Protein AF-A0A453G6D9-F1 (afdb_monomer)

pLDDT: mean 76.47, std 25.05, range [27.31, 98.5]

Foldseek 3Di:
DDDDDDDDDDDDDDDDDDDDDDDDDDDDDDDDDDPPPPPAFDAQDFLQEEEEEEAADQCVVVPDPGRQQQDDDVHARLLVLVVVQLLPDRNHQEYEYAYDPVCVVSVVVVCVPGPHYYHYDYADPDPVSSVVRSVVPDDPSHPYYHYDYSNCSPDHNVNVSCVVRPDGD

InterPro domains:
  IPR018294 4-diphosphocytidyl-2C-methyl-D-erythritol synthase, conserved site [PS01295] (145-152)
  IPR029044 Nucleotide-diphospho-sugar transferases [G3DSA:3.90.550.10] (41-165)
  IPR029044 Nucleotide-diphospho-sugar transferases [SSF53448] (49-163)
  IPR034683 Cytidylyltransferase IspD/TarI [PF01128] (49-163)
  IPR050088 IspD/TarI cytidylyltransferase, baterial-type [PTHR32125] (43-164)

Radius of gyration: 24.37 Å; Cα contacts (8 Å, |Δi|>4): 227; chains: 1; bounding box: 41×46×74 Å

Mean predicted aligned error: 13.53 Å

Structure (mmCIF, N/CA/C/O backbone):
data_AF-A0A453G6D9-F1
#
_entry.id   AF-A0A453G6D9-F1
#
loop_
_atom_site.group_PDB
_atom_site.id
_atom_site.type_symbol
_atom_site.label_atom_id
_atom_site.label_alt_id
_atom_site.label_comp_id
_atom_site.label_asym_id
_atom_site.label_entity_id
_atom_site.label_seq_id
_atom_site.pdbx_PDB_ins_code
_atom_site.Cartn_x
_atom_site.Cartn_y
_atom_site.Cartn_z
_atom_site.occupancy
_atom_site.B_iso_or_equiv
_atom_site.auth_seq_id
_atom_site.auth_comp_id
_atom_site.auth_asym_id
_atom_site.auth_atom_id
_atom_site.pdbx_PDB_model_num
ATOM 1 N N . SER A 1 1 ? 18.302 -33.279 -10.587 1.00 42.56 1 SER A N 1
ATOM 2 C CA . SER A 1 1 ? 17.436 -33.712 -9.475 1.00 42.56 1 SER A CA 1
ATOM 3 C C . SER A 1 1 ? 18.009 -33.197 -8.169 1.00 42.56 1 SER A C 1
ATOM 5 O O . SER A 1 1 ? 19.068 -33.675 -7.780 1.00 42.56 1 SER A O 1
ATOM 7 N N . PRO A 1 2 ? 17.420 -32.153 -7.566 1.00 40.78 2 PRO A N 1
ATOM 8 C CA . PRO A 1 2 ? 17.978 -31.524 -6.379 1.00 40.78 2 PRO A CA 1
ATOM 9 C C . PRO A 1 2 ? 17.587 -32.288 -5.107 1.00 40.78 2 PRO A C 1
ATOM 11 O O . PRO A 1 2 ? 16.481 -32.808 -4.979 1.00 40.78 2 PRO A O 1
ATOM 14 N N . LEU A 1 3 ? 18.555 -32.353 -4.199 1.00 38.41 3 LEU A N 1
ATOM 15 C CA . LEU A 1 3 ? 18.531 -33.011 -2.900 1.00 38.41 3 LEU A CA 1
ATOM 16 C C . LEU A 1 3 ? 17.696 -32.190 -1.904 1.00 38.41 3 LEU A C 1
ATOM 18 O O . LEU A 1 3 ? 17.898 -30.984 -1.774 1.00 38.41 3 LEU A O 1
ATOM 22 N N . ILE A 1 4 ? 16.777 -32.849 -1.198 1.00 44.66 4 ILE A N 1
ATOM 23 C CA . ILE A 1 4 ? 15.953 -32.280 -0.121 1.00 44.66 4 ILE A CA 1
ATOM 24 C C . ILE A 1 4 ? 16.669 -32.555 1.213 1.00 44.66 4 ILE A C 1
ATOM 26 O O . ILE A 1 4 ? 16.866 -33.727 1.540 1.00 44.66 4 ILE A O 1
ATOM 30 N N . PRO A 1 5 ? 17.053 -31.540 2.011 1.00 41.50 5 PRO A N 1
ATOM 31 C CA . PRO A 1 5 ? 17.578 -31.768 3.352 1.00 41.50 5 PRO A CA 1
ATOM 32 C C . PRO A 1 5 ? 16.453 -32.094 4.341 1.00 41.50 5 PRO A C 1
ATOM 34 O O . PRO A 1 5 ? 15.475 -31.360 4.486 1.00 41.50 5 PRO A O 1
ATOM 37 N N . SER A 1 6 ? 16.623 -33.206 5.045 1.00 43.31 6 SER A N 1
ATOM 38 C CA . SER A 1 6 ? 15.783 -33.696 6.132 1.00 43.31 6 SER A CA 1
ATOM 39 C C . SER A 1 6 ? 15.894 -32.805 7.376 1.00 43.31 6 SER A C 1
ATOM 41 O O . SER A 1 6 ? 16.822 -32.959 8.169 1.00 43.31 6 SER A O 1
ATOM 43 N N . PHE A 1 7 ? 14.934 -31.902 7.575 1.00 40.47 7 PHE A N 1
ATOM 44 C CA . PHE A 1 7 ? 14.791 -31.154 8.828 1.00 40.47 7 PHE A CA 1
ATOM 45 C C . PHE A 1 7 ? 13.318 -31.030 9.231 1.00 40.47 7 PHE A C 1
ATOM 47 O O . PHE A 1 7 ? 12.754 -29.947 9.300 1.00 40.47 7 PHE A O 1
ATOM 54 N N . TRP A 1 8 ? 12.683 -32.179 9.459 1.00 31.47 8 TRP A N 1
ATOM 55 C CA . TRP A 1 8 ? 11.402 -32.286 10.153 1.00 31.47 8 TRP A CA 1
ATOM 56 C C . TRP A 1 8 ? 11.462 -33.509 11.069 1.00 31.47 8 TRP A C 1
ATOM 58 O O . TRP A 1 8 ? 11.352 -34.648 10.617 1.00 31.47 8 TRP A O 1
ATOM 68 N N . ARG A 1 9 ? 11.663 -33.280 12.369 1.00 37.09 9 ARG A N 1
ATOM 69 C CA . ARG A 1 9 ? 11.295 -34.235 13.419 1.00 37.09 9 ARG A CA 1
ATOM 70 C C . ARG A 1 9 ? 10.473 -33.490 14.474 1.00 37.09 9 ARG A C 1
ATOM 72 O O . ARG A 1 9 ? 10.896 -32.416 14.895 1.00 37.09 9 ARG A O 1
ATOM 79 N N . PRO A 1 10 ? 9.313 -34.027 14.883 1.00 35.41 10 PRO A N 1
ATOM 80 C CA . PRO A 1 10 ? 8.479 -33.419 15.907 1.00 35.41 10 PRO A CA 1
ATOM 81 C C . PRO A 1 10 ? 9.075 -33.643 17.301 1.00 35.41 10 PRO A C 1
ATOM 83 O O . PRO A 1 10 ? 9.569 -34.725 17.620 1.00 35.41 10 PRO A O 1
ATOM 86 N N . TRP A 1 11 ? 9.015 -32.604 18.132 1.00 31.81 11 TRP A N 1
ATOM 87 C CA . TRP A 1 11 ? 9.370 -32.659 19.545 1.00 31.81 11 TRP A CA 1
ATOM 88 C C . TRP A 1 11 ? 8.230 -33.331 20.321 1.00 31.81 11 TRP A C 1
ATOM 90 O O . TRP A 1 11 ? 7.150 -32.769 20.476 1.00 31.81 11 TRP A O 1
ATOM 100 N N . SER A 1 12 ? 8.468 -34.552 20.800 1.00 41.72 12 SER A N 1
ATOM 101 C CA . SER A 1 12 ? 7.608 -35.253 21.756 1.00 41.72 12 SER A CA 1
ATOM 102 C C . SER A 1 12 ? 8.167 -35.065 23.168 1.00 41.72 12 SER A C 1
ATOM 104 O O . SER A 1 12 ? 9.094 -35.769 23.570 1.00 41.72 12 SER A O 1
ATOM 106 N N . GLY A 1 13 ? 7.634 -34.098 23.910 1.00 32.72 13 GLY A N 1
ATOM 107 C CA . GLY A 1 13 ? 7.934 -33.894 25.327 1.00 32.72 13 GLY A CA 1
ATOM 108 C C . GLY A 1 13 ? 6.641 -33.875 26.132 1.00 32.72 13 GLY A C 1
ATOM 109 O O . GLY A 1 13 ? 5.887 -32.914 26.055 1.00 32.72 13 GLY A O 1
ATOM 110 N N . SER A 1 14 ? 6.379 -34.948 26.879 1.00 40.78 14 SER A N 1
ATOM 111 C CA . SER A 1 14 ? 5.277 -35.063 27.837 1.00 40.78 14 SER A CA 1
ATOM 112 C C . SER A 1 14 ? 5.864 -35.063 29.247 1.00 40.78 14 SER A C 1
ATOM 114 O O . SER A 1 14 ? 6.759 -35.856 29.529 1.00 40.78 14 SER A O 1
ATOM 116 N N . CYS A 1 15 ? 5.404 -34.155 30.107 1.00 30.34 15 CYS A N 1
ATOM 117 C CA . CYS A 1 15 ? 5.641 -34.132 31.556 1.00 30.34 15 CYS A CA 1
ATOM 118 C C . CYS A 1 15 ? 4.759 -33.004 32.116 1.00 30.34 15 CYS A C 1
ATOM 120 O O . CYS A 1 15 ? 4.799 -31.905 31.583 1.00 30.34 15 CYS A O 1
ATOM 122 N N . GLY A 1 16 ? 3.921 -33.113 33.136 1.00 30.52 16 GLY A N 1
ATOM 123 C CA . GLY A 1 16 ? 3.532 -34.165 34.061 1.00 30.52 16 GLY A CA 1
ATOM 124 C C . GLY A 1 16 ? 2.620 -33.446 35.064 1.00 30.52 16 GLY A C 1
ATOM 125 O O . GLY A 1 16 ? 3.014 -32.430 35.633 1.00 30.52 16 GLY A O 1
ATOM 126 N N . VAL A 1 17 ? 1.372 -33.888 35.209 1.00 32.59 17 VAL A N 1
ATOM 127 C CA . VAL A 1 17 ? 0.385 -33.258 36.100 1.00 32.59 17 VAL A CA 1
ATOM 128 C C . VAL A 1 17 ? 0.728 -33.606 37.548 1.00 32.59 17 VAL A C 1
ATOM 130 O O . VAL A 1 17 ? 0.740 -34.779 37.914 1.00 32.59 17 VAL A O 1
ATOM 133 N N . ALA A 1 18 ? 0.965 -32.595 38.385 1.00 32.72 18 ALA A N 1
ATOM 134 C CA . ALA A 1 18 ? 1.105 -32.758 39.828 1.00 32.72 18 ALA A CA 1
ATOM 135 C C . ALA A 1 18 ? -0.180 -32.294 40.532 1.00 32.72 18 ALA A C 1
ATOM 137 O O . ALA A 1 18 ? -0.441 -31.102 40.681 1.00 32.72 18 ALA A O 1
ATOM 138 N N . GLN A 1 19 ? -0.991 -33.254 40.977 1.00 33.56 19 GLN A N 1
ATOM 139 C CA . GLN A 1 19 ? -2.097 -33.019 41.904 1.00 33.56 19 GLN A CA 1
ATOM 14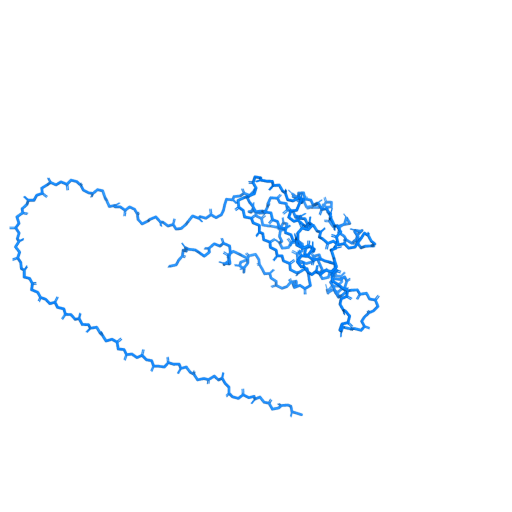0 C C . GLN A 1 19 ? -1.563 -32.856 43.331 1.00 33.56 19 GLN A C 1
ATOM 142 O O . GLN A 1 19 ? -0.857 -33.725 43.842 1.00 33.56 19 GLN A O 1
ATOM 147 N N . ARG A 1 20 ? -2.003 -31.804 44.026 1.00 27.31 20 ARG A N 1
ATOM 148 C CA . ARG A 1 20 ? -2.011 -31.761 45.494 1.00 27.31 20 ARG A CA 1
ATOM 149 C C . ARG A 1 20 ? -3.441 -31.547 45.985 1.00 27.31 20 ARG A C 1
ATOM 151 O O . ARG A 1 20 ? -4.076 -30.547 45.675 1.00 27.31 20 ARG A O 1
ATOM 158 N N . ARG A 1 21 ? -3.943 -32.533 46.732 1.00 33.09 21 ARG A N 1
ATOM 159 C CA . ARG A 1 21 ? -5.173 -32.476 47.539 1.00 33.09 21 ARG A CA 1
ATOM 160 C C . ARG A 1 21 ? -4.842 -32.030 48.967 1.00 33.09 21 ARG A C 1
ATOM 162 O O . ARG A 1 21 ? -3.722 -32.267 49.411 1.00 33.09 21 ARG A O 1
ATOM 169 N N . SER A 1 22 ? -5.880 -31.543 49.668 1.00 30.33 22 SER A N 1
ATOM 170 C CA . SER A 1 22 ? -6.050 -31.333 51.130 1.00 30.33 22 SER A CA 1
ATOM 171 C C . SER A 1 22 ? -6.276 -29.845 51.437 1.00 30.33 22 SER A C 1
ATOM 173 O O . SER A 1 22 ? -5.466 -29.036 51.019 1.00 30.33 22 SER A O 1
ATOM 175 N N . THR A 1 23 ? -7.316 -29.368 52.130 1.00 31.25 23 THR A N 1
ATOM 176 C CA . THR A 1 23 ? -8.307 -29.975 53.041 1.00 31.25 23 THR A CA 1
ATOM 177 C C . THR A 1 23 ? -9.496 -29.007 53.196 1.00 31.25 23 THR A C 1
ATOM 179 O O . THR A 1 23 ? -9.349 -27.803 53.021 1.00 31.25 23 THR A O 1
ATOM 182 N N . ARG A 1 24 ? -10.679 -29.532 53.545 1.00 36.41 24 ARG A N 1
ATOM 183 C CA . ARG A 1 24 ? -11.928 -28.786 53.811 1.00 36.41 24 ARG A CA 1
ATOM 184 C C . ARG A 1 24 ? -11.784 -27.711 54.903 1.00 36.41 24 ARG A C 1
ATOM 186 O O . ARG A 1 24 ? -11.228 -28.014 55.956 1.00 36.41 24 ARG A O 1
ATOM 193 N N . ARG A 1 25 ? -12.506 -26.591 54.757 1.00 30.58 25 ARG A N 1
ATOM 194 C CA . ARG A 1 25 ? -13.472 -26.107 55.767 1.00 30.58 25 ARG A CA 1
ATOM 195 C C . ARG A 1 25 ? -14.440 -25.081 55.170 1.00 30.58 25 ARG A C 1
ATOM 197 O O . ARG A 1 25 ? -14.042 -24.086 54.586 1.00 30.58 25 ARG A O 1
ATOM 204 N N . SER A 1 26 ? -15.719 -25.384 55.331 1.00 40.47 26 SER A N 1
ATOM 205 C CA . SER A 1 26 ? -16.877 -24.543 55.060 1.00 40.47 26 SER A CA 1
ATOM 206 C C . SER A 1 26 ? -17.075 -23.534 56.187 1.00 40.47 26 SER A C 1
ATOM 208 O O . SER A 1 26 ? -17.233 -23.967 57.325 1.00 40.47 26 SER A O 1
ATOM 210 N N . HIS A 1 27 ? -17.170 -22.246 55.864 1.00 30.95 27 HIS A N 1
ATOM 211 C CA . HIS A 1 27 ? -18.025 -21.286 56.565 1.00 30.95 27 HIS A CA 1
ATOM 212 C C . HIS A 1 27 ? -18.506 -20.237 55.561 1.00 30.95 27 HIS A C 1
ATOM 214 O O . HIS A 1 27 ? -17.731 -19.728 54.757 1.00 30.95 27 HIS A O 1
ATOM 220 N N . SER A 1 28 ? -19.815 -19.997 55.569 1.00 45.16 28 SER A N 1
ATOM 221 C CA . SER A 1 28 ? -20.505 -19.058 54.697 1.00 45.16 28 SER A CA 1
ATOM 222 C C . SER A 1 28 ? -20.025 -17.634 54.957 1.00 45.16 28 SER A C 1
ATOM 224 O O . SER A 1 28 ? -20.219 -17.111 56.054 1.00 45.16 28 SER A O 1
ATOM 226 N N . ALA A 1 29 ? -19.478 -16.996 53.930 1.00 31.66 29 ALA A N 1
ATOM 227 C CA . ALA A 1 29 ? -19.433 -15.550 53.820 1.00 31.66 29 ALA A CA 1
ATOM 228 C C . ALA A 1 29 ? -20.184 -15.193 52.537 1.00 31.66 29 ALA A C 1
ATOM 230 O O . ALA A 1 29 ? -19.750 -15.515 51.434 1.00 31.66 29 ALA A O 1
ATOM 231 N N . ILE A 1 30 ? -21.367 -14.614 52.706 1.00 45.03 30 ILE A N 1
ATOM 232 C CA . ILE A 1 30 ? -22.109 -13.975 51.626 1.00 45.03 30 ILE A CA 1
ATOM 233 C C . ILE A 1 30 ? -21.367 -12.669 51.341 1.00 45.03 30 ILE A C 1
ATOM 235 O O . ILE A 1 30 ? -21.377 -11.776 52.181 1.00 45.03 30 ILE A O 1
ATOM 239 N N . CYS A 1 31 ? -20.718 -12.579 50.186 1.00 28.73 31 CYS A N 1
ATOM 240 C CA . CYS A 1 31 ? -20.325 -11.325 49.551 1.00 28.73 31 CYS A CA 1
ATOM 241 C C . CYS A 1 31 ? -20.330 -11.566 48.043 1.00 28.73 31 CYS A C 1
ATOM 243 O O . CYS A 1 31 ? -19.773 -12.557 47.572 1.00 28.73 31 CYS A O 1
ATOM 245 N N . GLY A 1 32 ? -21.034 -10.702 47.312 1.00 45.56 32 GLY A N 1
ATOM 246 C CA . GLY A 1 32 ? -21.190 -10.804 45.870 1.00 45.56 32 GLY A CA 1
ATOM 247 C C . GLY A 1 32 ? -19.847 -10.716 45.155 1.00 45.56 32 GLY A C 1
ATOM 248 O O . GLY A 1 32 ? -19.044 -9.831 45.431 1.00 45.56 32 GLY A O 1
ATOM 249 N N . ALA A 1 33 ? -19.639 -11.637 44.227 1.00 34.88 33 ALA A N 1
ATOM 250 C CA . ALA A 1 33 ? -18.709 -11.475 43.132 1.00 34.88 33 ALA A CA 1
ATOM 251 C C . ALA 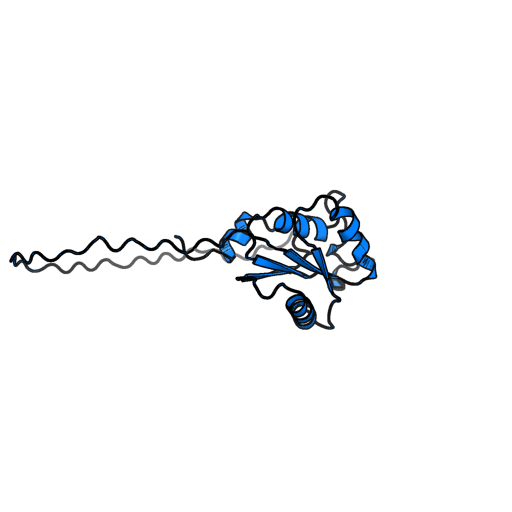A 1 33 ? -19.517 -11.831 41.888 1.00 34.88 33 ALA A C 1
ATOM 253 O O . ALA A 1 33 ? -19.901 -12.988 41.695 1.00 34.88 33 ALA A O 1
ATOM 254 N N . GLU A 1 34 ? -19.869 -10.810 41.109 1.00 39.62 34 GLU A N 1
ATOM 255 C CA . GLU A 1 34 ? -20.263 -11.022 39.723 1.00 39.62 34 GLU A CA 1
ATOM 256 C C . GLU A 1 34 ? -19.150 -11.845 39.059 1.00 39.62 34 GLU A C 1
ATOM 258 O O . GLU A 1 34 ? -17.979 -11.666 39.410 1.00 39.62 34 GLU A O 1
ATOM 263 N N . PRO A 1 35 ? -19.468 -12.804 38.177 1.00 39.75 35 PRO A N 1
ATOM 264 C CA . PRO A 1 35 ? -18.421 -13.510 37.469 1.00 39.75 35 PRO A CA 1
ATOM 265 C C . PRO A 1 35 ? -17.720 -12.463 36.610 1.00 39.75 35 PRO A C 1
ATOM 267 O O . PRO A 1 35 ? -18.318 -11.973 35.653 1.00 39.75 35 PRO A O 1
ATOM 270 N N . ASP A 1 36 ? -16.494 -12.096 36.998 1.00 38.34 36 ASP A N 1
ATOM 271 C CA . ASP A 1 36 ? -15.599 -11.283 36.186 1.00 38.34 36 ASP A CA 1
ATOM 272 C C . ASP A 1 36 ? -15.622 -11.881 34.786 1.00 38.34 36 ASP A C 1
ATOM 274 O O . ASP A 1 36 ? -15.169 -13.007 34.545 1.00 38.34 36 ASP A O 1
ATOM 278 N N . GLY A 1 37 ? -16.282 -11.144 33.893 1.00 34.50 37 GLY A N 1
ATOM 279 C CA . GLY A 1 37 ? -16.408 -11.507 32.504 1.00 34.50 37 GLY A CA 1
ATOM 280 C C . GLY A 1 37 ? -15.006 -11.733 31.981 1.00 34.50 37 GLY A C 1
ATOM 281 O O . GLY A 1 37 ? -14.140 -10.870 32.115 1.00 34.50 37 GLY A O 1
ATOM 282 N N . ALA A 1 38 ? -14.785 -12.906 31.400 1.00 38.94 38 ALA A N 1
ATOM 283 C CA . ALA A 1 38 ? -13.661 -13.127 30.520 1.00 38.94 38 ALA A CA 1
ATOM 284 C C . ALA A 1 38 ? -13.684 -12.000 29.476 1.00 38.94 38 ALA A C 1
ATOM 286 O O . ALA A 1 38 ? -14.542 -11.981 28.592 1.00 38.94 38 ALA A O 1
ATOM 287 N N . GLN A 1 39 ? -12.809 -11.010 29.646 1.00 38.97 39 GLN A N 1
ATOM 288 C CA . GLN A 1 39 ? -12.630 -9.931 28.688 1.00 38.97 39 GLN A CA 1
ATOM 289 C C . GLN A 1 39 ? -11.958 -10.563 27.474 1.00 38.97 39 GLN A C 1
ATOM 291 O O . GLN A 1 39 ? -10.753 -10.798 27.461 1.00 38.97 39 GLN A O 1
ATOM 296 N N . GLY A 1 40 ? -12.786 -10.948 26.503 1.00 37.72 40 GLY A N 1
ATOM 297 C CA . GLY A 1 40 ? -12.329 -11.342 25.184 1.00 37.72 40 GLY A CA 1
ATOM 298 C C . GLY A 1 40 ? -11.558 -10.183 24.559 1.00 37.72 40 GLY A C 1
ATOM 299 O O . GLY A 1 40 ? -12.012 -9.043 24.633 1.00 37.72 40 GLY A O 1
ATOM 300 N N . GLY A 1 41 ? -10.390 -10.482 23.992 1.00 49.09 41 GLY A N 1
ATOM 301 C CA . GLY A 1 41 ? -9.522 -9.524 23.328 1.00 49.09 41 GLY A CA 1
ATOM 302 C C . GLY A 1 41 ? -10.258 -8.608 22.359 1.00 49.09 41 GLY A C 1
ATOM 303 O O . GLY A 1 41 ? -11.223 -8.967 21.681 1.00 49.09 41 GLY A O 1
ATOM 304 N N . GLU A 1 42 ? -9.811 -7.366 22.361 1.00 59.97 42 GLU A N 1
ATOM 305 C CA . GLU A 1 42 ? -10.479 -6.261 21.703 1.00 59.97 42 GLU A CA 1
ATOM 306 C C . GLU A 1 42 ? -10.323 -6.386 20.178 1.00 59.97 42 GLU A C 1
ATOM 308 O O . GLU A 1 42 ? -9.217 -6.387 19.638 1.00 59.97 42 GLU A O 1
ATOM 313 N N . ALA A 1 43 ? -11.438 -6.544 19.462 1.00 74.25 43 ALA A N 1
ATOM 314 C CA . ALA A 1 43 ? -11.436 -6.582 18.003 1.00 74.25 43 ALA A CA 1
ATOM 315 C C . ALA A 1 43 ? -11.084 -5.195 17.430 1.00 74.25 43 ALA A C 1
ATOM 317 O O . ALA A 1 43 ? -11.645 -4.190 17.867 1.00 74.25 43 ALA A O 1
ATOM 318 N N . VAL A 1 44 ? -10.200 -5.130 16.424 1.00 85.19 44 VAL A N 1
ATOM 319 C CA . VAL A 1 44 ? -9.873 -3.874 15.721 1.00 85.19 44 VAL A CA 1
ATOM 320 C C . VAL A 1 44 ? -11.144 -3.264 15.129 1.00 85.19 44 VAL A C 1
ATOM 322 O O . VAL A 1 44 ? -11.932 -3.952 14.472 1.00 85.19 44 VAL A O 1
ATOM 325 N N . LYS A 1 45 ? -11.342 -1.967 15.370 1.00 90.50 45 LYS A N 1
ATOM 326 C CA . LYS A 1 45 ? -12.540 -1.229 14.961 1.00 90.50 45 LYS A CA 1
ATOM 327 C C . LYS A 1 45 ? -12.600 -1.035 13.444 1.00 90.50 45 LYS A C 1
ATOM 329 O O . LYS A 1 45 ? -11.598 -1.073 12.729 1.00 90.50 45 LYS A O 1
ATOM 334 N N . GLU A 1 46 ? -13.809 -0.801 12.935 1.00 92.81 46 GLU A N 1
ATOM 335 C CA . GLU A 1 46 ? -13.976 -0.388 11.541 1.00 92.81 46 GLU A CA 1
ATOM 336 C C . GLU A 1 46 ? -13.273 0.954 11.297 1.00 92.81 46 GLU A C 1
ATOM 338 O O . GLU A 1 46 ? -13.317 1.853 12.137 1.00 92.81 46 GLU A O 1
ATOM 343 N N . ARG A 1 47 ? -12.643 1.091 10.125 1.00 94.25 47 ARG A N 1
ATOM 344 C CA . ARG A 1 47 ? -11.947 2.309 9.685 1.00 94.25 47 ARG A CA 1
ATOM 345 C C . ARG A 1 47 ? -10.950 2.881 10.709 1.00 94.25 47 ARG A C 1
ATOM 347 O O . ARG A 1 47 ? -10.803 4.099 10.777 1.00 94.25 47 ARG A O 1
ATOM 354 N N . SER A 1 48 ? -10.234 2.032 11.453 1.00 94.62 48 SER A N 1
ATOM 355 C CA . SER A 1 48 ? -9.192 2.462 12.403 1.00 94.62 48 SER A CA 1
ATOM 356 C C . SER A 1 48 ? -7.753 2.128 11.983 1.00 94.62 48 SER A C 1
ATOM 358 O O . SER A 1 48 ? -6.809 2.557 12.647 1.00 94.62 48 SER A O 1
ATOM 360 N N . VAL A 1 49 ? -7.555 1.423 10.861 1.00 95.56 49 VAL A N 1
ATOM 361 C CA . VAL A 1 49 ? -6.227 1.006 10.378 1.00 95.56 49 VAL A CA 1
ATOM 362 C C . VAL A 1 49 ? -5.783 1.814 9.161 1.00 95.56 49 VAL A C 1
ATOM 364 O O . VAL A 1 49 ? -6.476 1.838 8.143 1.00 95.56 49 VAL A O 1
ATOM 367 N N . SER A 1 50 ? -4.582 2.386 9.213 1.00 97.69 50 SER A N 1
ATOM 368 C CA . SER A 1 50 ? -3.898 2.935 8.036 1.00 97.69 50 SER A CA 1
ATOM 369 C C . SER A 1 50 ? -2.917 1.926 7.454 1.00 97.69 50 SER A C 1
ATOM 371 O O . SER A 1 50 ? -2.161 1.282 8.182 1.00 97.69 50 SER A O 1
ATOM 373 N N . VAL A 1 51 ? -2.898 1.780 6.130 1.00 98.00 51 VAL A N 1
ATOM 374 C CA . VAL A 1 51 ? -1.982 0.856 5.447 1.00 98.00 51 VAL A CA 1
ATOM 375 C C . VAL A 1 51 ? -0.943 1.633 4.652 1.00 98.00 51 VAL A C 1
ATOM 377 O O . VAL A 1 51 ? -1.286 2.425 3.784 1.00 98.00 51 VAL A O 1
ATOM 380 N N . ILE A 1 52 ? 0.335 1.349 4.877 1.00 98.50 52 ILE A N 1
ATOM 381 C CA . ILE A 1 52 ? 1.443 1.813 4.043 1.00 98.50 52 ILE A CA 1
ATOM 382 C C . ILE A 1 52 ? 1.809 0.689 3.075 1.00 98.50 52 ILE A C 1
ATOM 384 O O . ILE A 1 52 ? 2.379 -0.336 3.462 1.00 98.50 52 ILE A O 1
ATOM 388 N N . LEU A 1 53 ? 1.499 0.888 1.798 1.00 98.00 53 LEU A N 1
ATOM 389 C CA . LEU A 1 53 ? 1.781 -0.062 0.731 1.00 98.00 53 LEU A CA 1
ATOM 390 C C . LEU A 1 53 ? 3.096 0.303 0.029 1.00 98.00 53 LEU A C 1
ATOM 392 O O . LEU A 1 53 ? 3.156 1.204 -0.810 1.00 98.00 53 LEU A O 1
ATOM 396 N N . LEU A 1 54 ? 4.168 -0.421 0.346 1.00 97.88 54 LEU A N 1
ATOM 397 C CA . LEU A 1 54 ? 5.499 -0.177 -0.208 1.00 97.88 54 LEU A CA 1
ATOM 398 C C . LEU A 1 54 ? 5.608 -0.708 -1.643 1.00 97.88 54 LEU A C 1
ATOM 400 O O . LEU A 1 54 ? 5.587 -1.920 -1.883 1.00 97.88 54 LEU A O 1
ATOM 404 N N . SER A 1 55 ? 5.786 0.200 -2.601 1.00 96.12 55 SER A N 1
ATOM 405 C CA . SER A 1 55 ? 5.865 -0.075 -4.044 1.00 96.12 55 SER A CA 1
ATOM 406 C C . SER A 1 55 ? 7.054 0.618 -4.740 1.00 96.12 55 SER A C 1
ATOM 408 O O . SER A 1 55 ? 7.142 0.656 -5.966 1.00 96.12 55 SER A O 1
ATOM 410 N N . GLY A 1 56 ? 8.022 1.134 -3.978 1.00 89.88 56 GLY A N 1
ATOM 411 C CA . GLY A 1 56 ? 9.213 1.816 -4.506 1.00 89.88 56 GLY A CA 1
ATOM 412 C C . GLY A 1 56 ? 10.403 0.923 -4.870 1.00 89.88 56 GLY A C 1
ATOM 413 O O . GLY A 1 56 ? 11.390 1.391 -5.432 1.00 89.88 56 GLY A O 1
ATOM 414 N N . GLY A 1 57 ? 10.360 -0.368 -4.532 1.00 85.44 57 GLY A N 1
ATOM 415 C CA . GLY A 1 57 ? 11.509 -1.258 -4.711 1.00 85.44 57 GLY A CA 1
ATOM 416 C C . GLY A 1 57 ? 11.831 -1.512 -6.187 1.00 85.44 57 GLY A C 1
ATOM 417 O O . GLY A 1 57 ? 10.971 -1.958 -6.932 1.00 85.44 57 GLY A O 1
ATOM 418 N N . GLN A 1 58 ? 13.084 -1.324 -6.607 1.00 77.62 58 GLN A N 1
ATOM 419 C CA . GLN A 1 58 ? 13.487 -1.468 -8.020 1.00 77.62 58 GLN A CA 1
ATOM 420 C C . GLN A 1 58 ? 13.616 -2.924 -8.512 1.00 77.62 58 GLN A C 1
ATOM 422 O O . GLN A 1 58 ? 13.837 -3.160 -9.692 1.00 77.62 58 GLN A O 1
ATOM 427 N N . GLY A 1 59 ? 13.528 -3.929 -7.633 1.00 71.94 59 GLY A N 1
ATOM 428 C CA . GLY A 1 59 ? 13.522 -5.337 -8.057 1.00 71.94 59 GLY A CA 1
ATOM 429 C C . GLY A 1 59 ? 14.795 -5.828 -8.769 1.00 71.94 59 GLY A C 1
ATOM 430 O O . GLY A 1 59 ? 14.724 -6.825 -9.478 1.00 71.94 59 GLY A O 1
ATOM 431 N N . LYS A 1 60 ? 15.958 -5.189 -8.547 1.00 69.12 60 LYS A N 1
ATOM 432 C CA . LYS A 1 60 ? 17.229 -5.403 -9.284 1.00 69.12 60 LYS A CA 1
ATOM 433 C C . LYS A 1 60 ? 17.673 -6.866 -9.465 1.00 69.12 60 LYS A C 1
ATOM 435 O O . LYS A 1 60 ? 18.349 -7.181 -10.432 1.00 69.12 60 LYS A O 1
ATOM 440 N N . ARG A 1 61 ? 17.283 -7.770 -8.559 1.00 75.00 61 ARG A N 1
ATOM 441 C CA . ARG A 1 61 ? 17.615 -9.208 -8.624 1.00 75.00 61 ARG A CA 1
ATOM 442 C C . ARG A 1 61 ? 16.818 -9.993 -9.669 1.00 75.00 61 ARG A C 1
ATOM 444 O O . ARG A 1 61 ? 17.217 -11.098 -10.003 1.00 75.00 61 ARG A O 1
ATOM 451 N N . MET A 1 62 ? 15.689 -9.465 -10.142 1.00 67.44 62 MET A N 1
ATOM 452 C CA . MET A 1 62 ? 14.817 -10.169 -11.087 1.00 67.44 62 MET A CA 1
ATOM 453 C C . MET A 1 62 ? 15.184 -9.950 -12.557 1.00 67.44 62 MET A C 1
ATOM 455 O O . MET A 1 62 ? 14.601 -10.615 -13.403 1.00 67.44 62 MET A O 1
ATOM 459 N N . GLY A 1 63 ? 16.114 -9.040 -12.875 1.00 65.56 63 GLY A N 1
ATOM 460 C CA . GLY A 1 63 ? 16.572 -8.811 -14.254 1.00 65.56 63 GLY A CA 1
ATOM 461 C C . GLY A 1 63 ? 15.481 -8.359 -15.236 1.00 65.56 63 GLY A C 1
ATOM 462 O O . GLY A 1 63 ? 15.699 -8.391 -16.440 1.00 65.56 63 GLY A O 1
ATOM 463 N N . ALA A 1 64 ? 14.305 -7.968 -14.739 1.00 70.88 64 ALA A N 1
ATOM 464 C CA . ALA A 1 64 ? 13.200 -7.485 -15.552 1.00 70.88 64 ALA A CA 1
ATOM 465 C C . ALA A 1 64 ? 13.380 -5.997 -15.887 1.00 70.88 64 ALA A C 1
ATOM 467 O O . ALA A 1 64 ? 13.908 -5.232 -15.080 1.00 70.88 64 ALA A O 1
ATOM 468 N N . ASN A 1 65 ? 12.860 -5.575 -17.044 1.00 80.69 65 ASN A N 1
ATOM 469 C CA . ASN A 1 65 ? 12.871 -4.171 -17.488 1.00 80.69 65 ASN A CA 1
ATOM 470 C C . ASN A 1 65 ? 11.970 -3.254 -16.641 1.00 80.69 65 ASN A C 1
ATOM 472 O O . ASN A 1 65 ? 11.984 -2.039 -16.811 1.00 80.69 65 ASN A O 1
ATOM 476 N N . MET A 1 66 ? 11.167 -3.838 -15.752 1.00 85.00 66 MET A N 1
ATOM 477 C CA . MET A 1 66 ? 10.202 -3.156 -14.903 1.00 85.00 66 MET A CA 1
ATOM 478 C C . MET A 1 66 ? 10.295 -3.718 -13.477 1.00 85.00 66 MET A C 1
ATOM 480 O O . MET A 1 66 ? 10.523 -4.924 -13.314 1.00 85.00 66 MET A O 1
ATOM 484 N N . PRO A 1 67 ? 10.099 -2.892 -12.430 1.00 91.00 67 PRO A N 1
ATOM 485 C CA . PRO A 1 67 ? 10.036 -3.379 -11.063 1.00 91.00 67 PRO A CA 1
ATOM 486 C C . PRO A 1 67 ? 8.982 -4.473 -10.900 1.00 91.00 67 PRO A C 1
ATOM 488 O O . PRO A 1 67 ? 7.860 -4.374 -11.397 1.00 91.00 67 PRO A O 1
ATOM 491 N N . LYS A 1 68 ? 9.347 -5.525 -10.166 1.00 91.31 68 LYS A N 1
ATOM 492 C CA . LYS A 1 68 ? 8.568 -6.766 -10.075 1.00 91.31 68 LYS A CA 1
ATOM 493 C C . LYS A 1 68 ? 7.108 -6.572 -9.661 1.00 91.31 68 LYS A C 1
ATOM 495 O O . LYS A 1 68 ? 6.250 -7.301 -10.132 1.00 91.31 68 LYS A O 1
ATOM 500 N N . GLN A 1 69 ? 6.819 -5.600 -8.800 1.00 92.69 69 GLN A N 1
ATOM 501 C CA . GLN A 1 69 ? 5.473 -5.316 -8.307 1.00 92.69 69 GLN A CA 1
ATOM 502 C C . GLN A 1 69 ? 4.532 -4.780 -9.396 1.00 92.69 69 GLN A C 1
ATOM 504 O O . GLN A 1 69 ? 3.321 -4.819 -9.218 1.00 92.69 69 GLN A O 1
ATOM 509 N N . TYR A 1 70 ? 5.058 -4.336 -10.536 1.00 94.06 70 TYR A N 1
ATOM 510 C CA . TYR A 1 70 ? 4.259 -3.871 -11.670 1.00 94.06 70 TYR A CA 1
ATOM 511 C C . TYR A 1 70 ? 4.142 -4.908 -12.790 1.00 94.06 70 TYR A C 1
ATOM 513 O O . TYR A 1 70 ? 3.394 -4.698 -13.742 1.00 94.06 70 TYR A O 1
ATOM 521 N N . LEU A 1 71 ? 4.826 -6.052 -12.669 1.00 93.06 71 LEU A N 1
ATOM 522 C CA . LEU A 1 71 ? 4.645 -7.156 -13.606 1.00 93.06 71 LEU A CA 1
ATOM 523 C C . LEU A 1 71 ? 3.210 -7.701 -13.517 1.00 93.06 71 LEU A C 1
ATOM 525 O O . LEU A 1 71 ? 2.645 -7.765 -12.419 1.00 93.06 71 LEU A O 1
ATOM 529 N N . PRO A 1 72 ? 2.618 -8.115 -14.650 1.00 93.38 72 PRO A N 1
ATOM 530 C CA . PRO A 1 72 ? 1.284 -8.686 -14.655 1.00 93.38 72 PRO A CA 1
ATOM 531 C C . PRO A 1 72 ? 1.289 -10.087 -14.032 1.00 93.38 72 PRO A C 1
ATOM 533 O O . PRO A 1 72 ? 2.053 -10.966 -14.427 1.00 93.38 72 PRO A O 1
ATOM 536 N N . LEU A 1 73 ? 0.370 -10.310 -13.100 1.00 93.12 73 LEU A N 1
ATOM 537 C CA . LEU A 1 73 ? -0.030 -11.612 -12.588 1.00 93.12 73 LEU A CA 1
ATOM 538 C C . LEU A 1 73 ? -1.495 -11.824 -12.968 1.00 93.12 73 LEU A C 1
ATOM 540 O O . LEU A 1 73 ? -2.365 -11.075 -12.523 1.00 93.12 73 LEU A O 1
ATOM 544 N N . LEU A 1 74 ? -1.757 -12.821 -13.818 1.00 93.75 74 LEU A N 1
ATOM 545 C CA . LEU A 1 74 ? -3.089 -13.072 -14.389 1.00 93.75 74 LEU A CA 1
ATOM 546 C C . LEU A 1 74 ? -3.681 -11.824 -15.077 1.00 93.75 74 LEU A C 1
ATOM 548 O O . LEU A 1 74 ? -4.852 -11.501 -14.915 1.00 93.75 74 LEU A O 1
ATOM 552 N N . GLY A 1 75 ? -2.843 -11.083 -15.810 1.00 93.62 75 GLY A N 1
ATOM 553 C CA . GLY A 1 75 ? -3.248 -9.870 -16.533 1.00 93.62 75 GLY A CA 1
ATOM 554 C C . GLY A 1 75 ? -3.390 -8.608 -15.675 1.00 93.62 75 GLY A C 1
ATOM 555 O O . GLY A 1 75 ? -3.630 -7.539 -16.225 1.00 93.62 75 GLY A O 1
ATOM 556 N N . VAL A 1 76 ? -3.197 -8.694 -14.354 1.00 93.25 76 VAL A N 1
ATOM 557 C CA . VAL A 1 76 ? -3.289 -7.551 -13.431 1.00 93.25 76 VAL A CA 1
ATOM 558 C C . VAL A 1 76 ? -1.941 -7.332 -12.733 1.00 93.25 76 VAL A C 1
ATOM 560 O O . VAL A 1 76 ? -1.367 -8.301 -12.236 1.00 93.25 76 VAL A O 1
ATOM 563 N N . PRO A 1 77 ? -1.414 -6.096 -12.662 1.00 94.94 77 PRO A N 1
ATOM 564 C CA . PRO A 1 77 ? -0.194 -5.788 -11.915 1.00 94.94 77 PRO A CA 1
ATOM 565 C C . PRO A 1 77 ? -0.187 -6.359 -10.489 1.00 94.94 77 PRO A C 1
ATOM 567 O O . PRO A 1 77 ? -1.159 -6.206 -9.748 1.00 94.94 77 PRO A O 1
ATOM 570 N N . ILE A 1 78 ? 0.927 -6.977 -10.083 1.00 95.19 78 ILE A N 1
ATOM 571 C CA . ILE A 1 78 ? 1.097 -7.602 -8.756 1.00 95.19 78 ILE A CA 1
ATOM 572 C C . ILE A 1 78 ? 0.700 -6.659 -7.605 1.00 95.19 78 ILE A C 1
ATOM 574 O O . ILE A 1 78 ? -0.002 -7.075 -6.683 1.00 95.19 78 ILE A O 1
ATOM 578 N N . ALA A 1 79 ? 1.096 -5.388 -7.670 1.00 95.81 79 ALA A N 1
ATOM 579 C CA . ALA A 1 79 ? 0.801 -4.389 -6.649 1.00 95.81 79 ALA A CA 1
ATOM 580 C C . ALA A 1 79 ? -0.706 -4.163 -6.453 1.00 95.81 79 ALA A C 1
ATOM 582 O O . ALA A 1 79 ? -1.143 -3.913 -5.330 1.00 95.81 79 ALA A O 1
ATOM 583 N N . LEU A 1 80 ? -1.502 -4.291 -7.519 1.00 95.50 80 LEU A N 1
ATOM 584 C CA . LEU A 1 80 ? -2.947 -4.077 -7.464 1.00 95.50 80 LEU A CA 1
ATOM 585 C C . LEU A 1 80 ? -3.688 -5.226 -6.787 1.00 95.50 80 LEU A C 1
ATOM 587 O O . LEU A 1 80 ? -4.727 -4.987 -6.181 1.00 95.50 80 LEU A O 1
ATOM 591 N N . HIS A 1 81 ? -3.156 -6.449 -6.832 1.00 95.50 81 HIS A N 1
ATOM 592 C CA . HIS A 1 81 ? -3.697 -7.550 -6.028 1.00 95.50 81 HIS A CA 1
ATOM 593 C C . HIS A 1 81 ? -3.564 -7.237 -4.535 1.00 95.50 81 HIS A C 1
ATOM 595 O O . HIS A 1 81 ? -4.556 -7.286 -3.817 1.00 95.50 81 HIS A O 1
ATOM 601 N N . SER A 1 82 ? -2.374 -6.804 -4.098 1.00 95.81 82 SER A N 1
ATOM 602 C CA . SER A 1 82 ? -2.149 -6.380 -2.709 1.00 95.81 82 SER A CA 1
ATOM 603 C C . SER A 1 82 ? -3.048 -5.203 -2.317 1.00 95.81 82 SER A C 1
ATOM 605 O O . SER A 1 82 ? -3.664 -5.236 -1.257 1.00 95.81 82 SER A O 1
ATOM 607 N N . LEU A 1 83 ? -3.157 -4.178 -3.173 1.00 95.69 83 LEU A N 1
ATOM 608 C CA . LEU A 1 83 ? -4.027 -3.024 -2.925 1.00 95.69 83 LEU A CA 1
ATOM 609 C C . LEU A 1 83 ? -5.484 -3.454 -2.709 1.00 95.69 83 LEU A C 1
ATOM 611 O O . LEU A 1 83 ? -6.105 -3.044 -1.733 1.00 95.69 83 LEU A O 1
ATOM 615 N N . ARG A 1 84 ? -6.018 -4.300 -3.599 1.00 93.81 84 ARG A N 1
ATOM 616 C CA . ARG A 1 84 ? -7.411 -4.769 -3.540 1.00 93.81 84 ARG A CA 1
ATOM 617 C C . ARG A 1 84 ? -7.716 -5.517 -2.249 1.00 93.81 84 ARG A C 1
ATOM 619 O O . ARG A 1 84 ? -8.801 -5.317 -1.712 1.00 93.81 84 ARG A O 1
ATOM 626 N N . THR A 1 85 ? -6.777 -6.317 -1.736 1.00 94.25 85 THR A N 1
ATOM 627 C CA . THR A 1 85 ? -6.936 -6.972 -0.429 1.00 94.25 85 THR A CA 1
ATOM 628 C C . THR A 1 85 ? -7.226 -5.942 0.659 1.00 94.25 85 THR A C 1
ATOM 630 O O . THR A 1 85 ? -8.245 -6.053 1.332 1.00 94.25 85 THR A O 1
ATOM 633 N N . PHE A 1 86 ? -6.385 -4.912 0.805 1.00 95.19 86 PHE A N 1
ATOM 634 C CA . PHE A 1 86 ? -6.564 -3.912 1.865 1.00 95.19 86 PHE A CA 1
ATOM 635 C C . PHE A 1 86 ? -7.786 -3.027 1.645 1.00 95.19 86 PHE A C 1
ATOM 637 O O . PHE A 1 86 ? -8.517 -2.755 2.590 1.00 95.19 86 PHE A O 1
ATOM 644 N N . CYS A 1 87 ? -8.063 -2.621 0.406 1.00 93.81 87 CYS A N 1
ATOM 645 C CA . CYS A 1 87 ? -9.245 -1.813 0.113 1.00 93.81 87 CYS A CA 1
ATOM 646 C C . CYS A 1 87 ? -10.571 -2.559 0.332 1.00 93.81 87 CYS A C 1
ATOM 648 O O . CYS A 1 87 ? -11.606 -1.912 0.465 1.00 93.81 87 CYS A O 1
ATOM 650 N N . GLY A 1 88 ? -10.552 -3.895 0.362 1.00 92.25 88 GLY A N 1
ATOM 651 C CA . GLY A 1 88 ? -11.715 -4.722 0.689 1.00 92.25 88 GLY A CA 1
ATOM 652 C C . GLY A 1 88 ? -11.950 -4.931 2.190 1.00 92.25 88 GLY A C 1
ATOM 653 O O . GLY A 1 88 ? -12.974 -5.500 2.565 1.00 92.25 88 GLY A O 1
ATOM 654 N N . MET A 1 89 ? -11.029 -4.500 3.057 1.00 93.19 89 MET A N 1
ATOM 655 C CA . MET A 1 89 ? -11.134 -4.679 4.508 1.00 93.19 89 MET A CA 1
ATOM 656 C C . MET A 1 89 ? -11.888 -3.511 5.150 1.00 93.19 89 MET A C 1
ATOM 658 O O . MET A 1 89 ? -11.573 -2.349 4.910 1.00 93.19 89 MET A O 1
ATOM 662 N N . LYS A 1 90 ? -12.867 -3.810 6.011 1.00 93.75 90 LYS A N 1
ATOM 663 C CA . LYS A 1 90 ? -13.691 -2.786 6.685 1.00 93.75 90 LYS A CA 1
ATOM 664 C C . LYS A 1 90 ? -12.910 -1.993 7.729 1.00 93.75 90 LYS A C 1
ATOM 666 O O . LYS A 1 90 ? -13.245 -0.854 8.040 1.00 93.75 90 LYS A O 1
ATOM 671 N N . GLU A 1 91 ? -11.878 -2.614 8.273 1.00 94.44 91 GLU A N 1
ATOM 672 C CA . GLU A 1 91 ? -10.998 -2.074 9.301 1.00 94.44 91 GLU A CA 1
ATOM 673 C C . GLU A 1 91 ? -10.023 -1.042 8.712 1.00 94.44 91 GLU A C 1
ATOM 675 O O . GLU A 1 91 ? -9.565 -0.144 9.415 1.00 94.44 91 GLU A O 1
ATOM 680 N N . VAL A 1 92 ? -9.758 -1.112 7.401 1.00 95.25 92 VAL A N 1
ATOM 681 C CA . VAL A 1 92 ? -8.843 -0.200 6.711 1.00 95.25 92 VAL A CA 1
ATOM 682 C C . VAL A 1 92 ? -9.533 1.135 6.425 1.00 95.25 92 VAL A C 1
ATOM 684 O O . VAL A 1 92 ? -10.513 1.228 5.684 1.00 95.25 92 VAL A O 1
ATOM 687 N N . LYS A 1 93 ? -8.987 2.192 7.022 1.00 95.75 93 LYS A N 1
ATOM 688 C CA . LYS A 1 93 ? -9.401 3.586 6.852 1.00 95.75 93 LYS A CA 1
ATOM 689 C C . LYS A 1 93 ? -8.935 4.140 5.513 1.00 95.75 93 LYS A C 1
ATOM 691 O O . LYS A 1 93 ? -9.736 4.728 4.791 1.00 95.75 93 LYS A O 1
ATOM 696 N N . GLU A 1 94 ? -7.663 3.921 5.193 1.00 96.44 94 GLU A N 1
ATOM 697 C CA . GLU A 1 94 ? -6.979 4.455 4.018 1.00 96.44 94 GLU A CA 1
ATOM 698 C C . GLU A 1 94 ? -5.746 3.624 3.640 1.00 96.44 94 GLU A C 1
ATOM 700 O O . GLU A 1 94 ? -5.233 2.829 4.436 1.00 96.44 94 GLU A O 1
ATOM 705 N N . VAL A 1 95 ? -5.246 3.841 2.420 1.00 97.38 95 VAL A N 1
ATOM 706 C CA . VAL A 1 95 ? -3.973 3.277 1.956 1.00 97.38 95 VAL A CA 1
ATOM 707 C C . VAL A 1 95 ? -3.056 4.394 1.460 1.00 97.38 95 VAL A C 1
ATOM 709 O O . VAL A 1 95 ? -3.394 5.132 0.536 1.00 97.38 95 VAL A O 1
ATOM 712 N N . VAL A 1 96 ? -1.854 4.475 2.023 1.00 98.06 96 VAL A N 1
ATOM 713 C CA . VAL A 1 96 ? -0.752 5.302 1.528 1.00 98.06 96 VAL A CA 1
ATOM 714 C C . VAL A 1 96 ? 0.145 4.439 0.648 1.00 98.06 96 VAL A C 1
ATOM 716 O O . VAL A 1 96 ? 0.846 3.545 1.124 1.00 98.06 96 VAL A O 1
ATOM 719 N N . VAL A 1 97 ? 0.144 4.699 -0.655 1.00 97.94 97 VAL A N 1
ATOM 720 C CA . VAL A 1 97 ? 1.004 4.005 -1.615 1.00 97.94 97 VAL A CA 1
ATOM 721 C C . VAL A 1 97 ? 2.331 4.743 -1.736 1.00 97.94 97 VAL A C 1
ATOM 723 O O . VAL A 1 97 ? 2.391 5.892 -2.172 1.00 97.94 97 VAL A O 1
ATOM 726 N N . VAL A 1 98 ? 3.418 4.055 -1.393 1.00 98.12 98 VAL A N 1
ATOM 727 C CA . VAL A 1 98 ? 4.777 4.581 -1.547 1.00 98.12 98 VAL A CA 1
ATOM 728 C C . VAL A 1 98 ? 5.333 4.098 -2.881 1.00 98.12 98 VAL A C 1
ATOM 730 O O . VAL A 1 98 ? 5.808 2.961 -2.982 1.00 98.12 98 VAL A O 1
ATOM 733 N N . CYS A 1 99 ? 5.253 4.920 -3.923 1.00 96.44 99 CYS A N 1
ATOM 734 C CA . CYS A 1 99 ? 5.653 4.544 -5.278 1.00 96.44 99 CYS A CA 1
ATOM 735 C C . CYS A 1 99 ? 6.408 5.660 -5.996 1.00 96.44 99 CYS A C 1
ATOM 737 O O . CYS A 1 99 ? 6.245 6.843 -5.712 1.00 96.44 99 CYS A O 1
ATOM 739 N N . ASP A 1 100 ? 7.237 5.270 -6.962 1.00 94.69 100 ASP A N 1
ATOM 740 C CA . ASP A 1 100 ? 7.824 6.235 -7.884 1.00 94.69 100 ASP A CA 1
ATOM 741 C C . ASP A 1 100 ? 6.700 6.918 -8.698 1.00 94.69 100 ASP A C 1
ATOM 743 O O . ASP A 1 100 ? 5.797 6.212 -9.169 1.00 94.69 100 ASP A O 1
ATOM 747 N N . PRO A 1 101 ? 6.727 8.254 -8.877 1.00 93.62 101 PRO A N 1
ATOM 748 C CA . PRO A 1 101 ? 5.688 8.981 -9.607 1.00 93.62 101 PRO A CA 1
ATOM 749 C C . PRO A 1 101 ? 5.405 8.437 -11.013 1.00 93.62 101 PRO A C 1
ATOM 751 O O . PRO A 1 101 ? 4.259 8.482 -11.459 1.00 93.62 101 PRO A O 1
ATOM 754 N N . SER A 1 102 ? 6.407 7.865 -11.690 1.00 92.94 102 SER A N 1
ATOM 755 C CA . SER A 1 102 ? 6.247 7.258 -13.022 1.00 92.94 102 SER A CA 1
ATOM 756 C C . SER A 1 102 ? 5.312 6.042 -13.051 1.00 92.94 102 SER A C 1
ATOM 758 O O . SER A 1 102 ? 4.823 5.686 -14.120 1.00 92.94 102 SER A O 1
ATOM 760 N N . TYR A 1 103 ? 5.031 5.431 -11.895 1.00 93.31 103 TYR A N 1
ATOM 761 C CA . TYR A 1 103 ? 4.127 4.285 -11.751 1.00 93.31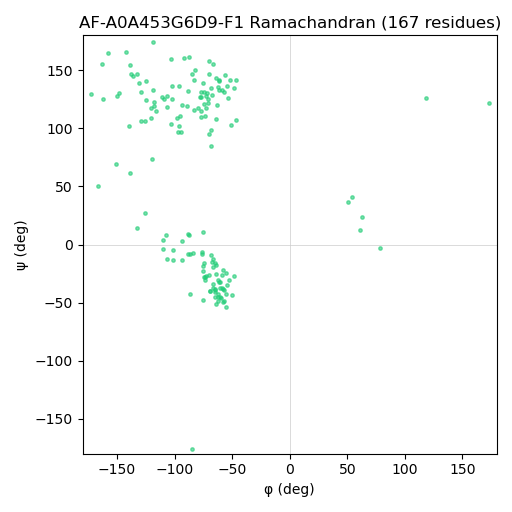 103 TYR A CA 1
ATOM 762 C C . TYR A 1 103 ? 2.816 4.628 -11.031 1.00 93.31 103 TYR A C 1
ATOM 764 O O . TYR A 1 103 ? 2.003 3.737 -10.783 1.00 93.31 103 TYR A O 1
ATOM 772 N N . LYS A 1 104 ? 2.577 5.900 -10.690 1.00 93.31 104 LYS A N 1
ATOM 773 C CA . LYS A 1 104 ? 1.354 6.329 -9.991 1.00 93.31 104 LYS A CA 1
ATOM 774 C C . LYS A 1 104 ? 0.081 5.973 -10.773 1.00 93.31 104 LYS A C 1
ATOM 776 O O . LYS A 1 104 ? -0.895 5.496 -10.196 1.00 93.31 104 LYS A O 1
ATOM 781 N N . ASN A 1 105 ? 0.138 6.107 -12.097 1.00 92.69 105 ASN A N 1
ATOM 782 C CA . ASN A 1 105 ? -0.951 5.792 -13.024 1.00 92.69 105 ASN A CA 1
ATOM 783 C C . ASN A 1 105 ? -1.426 4.328 -12.947 1.00 92.69 105 ASN A C 1
ATOM 785 O O . ASN A 1 105 ? -2.587 4.048 -13.239 1.00 92.69 105 ASN A O 1
ATOM 789 N N . VAL A 1 106 ? -0.556 3.398 -12.529 1.00 92.69 106 VAL A N 1
ATOM 790 C CA . VAL A 1 106 ? -0.918 1.988 -12.314 1.00 92.69 106 VAL A CA 1
ATOM 791 C C . VAL A 1 106 ? -2.031 1.875 -11.271 1.00 92.69 106 VAL A C 1
ATOM 793 O O . VAL A 1 106 ? -2.925 1.042 -11.405 1.00 92.69 106 VAL A O 1
ATOM 796 N N . PHE A 1 107 ? -1.979 2.717 -10.238 1.00 92.50 107 PHE A N 1
ATOM 797 C CA . PHE A 1 107 ? -2.930 2.716 -9.132 1.00 92.50 107 PHE A CA 1
ATOM 798 C C . PHE A 1 107 ? -4.161 3.564 -9.437 1.00 92.50 107 PHE A C 1
ATOM 800 O O . PHE A 1 107 ? -5.270 3.116 -9.165 1.00 92.50 107 PHE A O 1
ATOM 807 N N . GLU A 1 108 ? -3.981 4.744 -10.037 1.00 85.81 108 GLU A N 1
ATOM 808 C CA . GLU A 1 108 ? -5.070 5.686 -10.344 1.00 85.81 108 GLU A CA 1
ATOM 809 C C . GLU A 1 108 ? -6.183 5.042 -11.180 1.00 85.81 108 GLU A C 1
ATOM 811 O O . GLU A 1 108 ? -7.350 5.157 -10.819 1.00 85.81 108 GLU A O 1
ATOM 816 N N . GLY A 1 109 ? -5.838 4.239 -12.194 1.00 75.81 109 GLY A N 1
ATOM 817 C CA . GLY A 1 109 ? -6.836 3.515 -12.997 1.00 75.81 109 GLY A CA 1
ATOM 818 C C . GLY A 1 109 ? -7.612 2.427 -12.238 1.00 75.81 109 GLY A C 1
ATOM 819 O O . GLY A 1 109 ? -8.608 1.916 -12.737 1.00 75.81 109 GLY A O 1
ATOM 820 N N . SER A 1 110 ? -7.170 2.051 -11.034 1.00 73.81 110 SER A N 1
ATOM 821 C CA . SER A 1 110 ? -7.883 1.118 -10.150 1.00 73.81 110 SER A CA 1
ATOM 822 C C . SER A 1 110 ? -8.652 1.815 -9.026 1.00 73.81 110 SER A C 1
ATOM 824 O O . SER A 1 110 ? -9.463 1.160 -8.374 1.00 73.81 110 SER A O 1
ATOM 826 N N . VAL A 1 111 ? -8.405 3.109 -8.789 1.00 66.19 111 VAL A N 1
ATOM 827 C CA . VAL A 1 111 ? -8.952 3.874 -7.654 1.00 66.19 111 VAL A CA 1
ATOM 828 C C . VAL A 1 111 ? -10.438 4.189 -7.825 1.00 66.19 111 VAL A C 1
ATOM 830 O O . VAL A 1 111 ? -11.151 4.248 -6.829 1.00 66.19 111 VAL A O 1
ATOM 833 N N . GLU A 1 112 ? -10.936 4.304 -9.059 1.00 61.47 112 GLU A N 1
ATOM 834 C CA . GLU A 1 112 ? -12.325 4.711 -9.348 1.00 61.47 112 GLU A CA 1
ATOM 835 C C . GLU A 1 112 ? -13.399 3.812 -8.705 1.00 61.47 112 GLU A C 1
ATOM 837 O O . GLU A 1 112 ? -14.522 4.254 -8.485 1.00 61.47 112 GLU A O 1
ATOM 842 N N . ASN A 1 113 ? -13.055 2.569 -8.355 1.00 62.06 113 ASN A N 1
ATOM 843 C CA . ASN A 1 113 ? -13.984 1.597 -7.772 1.00 62.06 113 ASN A CA 1
ATOM 844 C C . ASN A 1 113 ? -13.757 1.335 -6.272 1.00 62.06 113 ASN A C 1
ATOM 846 O O . ASN A 1 113 ? -14.341 0.400 -5.721 1.00 62.06 113 ASN A O 1
ATOM 850 N N . LEU A 1 114 ? -12.885 2.097 -5.607 1.00 74.06 114 LEU A N 1
ATOM 851 C CA . LEU A 1 114 ? -12.478 1.827 -4.226 1.00 74.06 114 LEU A CA 1
ATOM 852 C C . LEU A 1 114 ? -13.193 2.763 -3.243 1.00 74.06 114 LEU A C 1
ATOM 854 O O . LEU A 1 114 ? -13.315 3.961 -3.465 1.00 74.06 114 LEU A O 1
ATOM 858 N N . GLN A 1 115 ? -13.667 2.201 -2.127 1.00 81.75 115 GLN A N 1
ATOM 859 C CA . GLN A 1 115 ? -14.459 2.915 -1.111 1.00 81.75 115 GLN A CA 1
ATOM 860 C C . GLN A 1 115 ? -13.613 3.597 -0.024 1.00 81.75 115 GLN A C 1
ATOM 862 O O . GLN A 1 115 ? -14.142 4.002 1.018 1.00 81.75 115 GLN A O 1
ATOM 867 N N . ILE A 1 116 ? -12.291 3.646 -0.200 1.00 90.12 116 ILE A N 1
ATOM 868 C CA . ILE A 1 116 ? -11.355 4.179 0.792 1.00 90.12 116 ILE A CA 1
ATOM 869 C C . ILE A 1 116 ? -10.369 5.145 0.119 1.00 90.12 116 ILE A C 1
ATOM 871 O O . ILE A 1 116 ? -10.014 4.916 -1.040 1.00 90.12 116 ILE A O 1
ATOM 875 N N . PRO A 1 117 ? -9.905 6.203 0.810 1.00 93.12 117 PRO A N 1
ATOM 876 C CA . PRO A 1 117 ? -8.911 7.116 0.262 1.00 93.12 117 PRO A CA 1
ATOM 877 C C . PRO A 1 117 ? -7.596 6.404 -0.061 1.00 93.12 117 PRO A C 1
ATOM 879 O O . PRO A 1 117 ? -7.117 5.565 0.709 1.00 93.12 117 PRO A O 1
ATOM 882 N N . ILE A 1 118 ? -6.996 6.788 -1.189 1.00 94.88 118 ILE A N 1
ATOM 883 C CA . ILE A 1 118 ? -5.642 6.386 -1.564 1.00 94.88 118 ILE A CA 1
ATOM 884 C C . ILE A 1 118 ? -4.781 7.638 -1.666 1.00 94.88 118 ILE A C 1
ATOM 886 O O . ILE A 1 118 ? -5.042 8.524 -2.482 1.00 94.88 118 ILE A O 1
ATOM 890 N N . LYS A 1 119 ? -3.744 7.691 -0.836 1.00 95.81 119 LYS A N 1
ATOM 891 C CA . LYS A 1 119 ? -2.717 8.734 -0.845 1.00 95.81 119 LYS A CA 1
ATOM 892 C C . LYS A 1 119 ? -1.452 8.198 -1.501 1.00 95.81 119 LYS A C 1
ATOM 894 O O . LYS A 1 119 ? -1.235 6.988 -1.565 1.00 95.81 119 LYS A O 1
ATOM 899 N N . PHE A 1 120 ? -0.600 9.101 -1.968 1.00 97.00 120 PHE A N 1
ATOM 900 C CA . PHE A 1 120 ? 0.649 8.746 -2.632 1.00 97.00 120 PHE A CA 1
ATOM 901 C C . PHE A 1 120 ? 1.811 9.523 -2.040 1.00 97.00 120 PHE A C 1
ATOM 903 O O . PHE A 1 120 ? 1.703 10.726 -1.828 1.00 97.00 120 PHE A O 1
ATOM 910 N N . THR A 1 121 ? 2.937 8.844 -1.860 1.00 97.81 121 THR A N 1
ATOM 911 C CA . THR A 1 121 ? 4.206 9.474 -1.490 1.00 97.81 121 THR A CA 1
ATOM 912 C C . THR A 1 121 ? 5.373 8.801 -2.194 1.00 97.81 121 THR A C 1
ATOM 914 O O . THR A 1 121 ? 5.241 7.720 -2.779 1.00 97.81 121 THR A O 1
ATOM 917 N N . THR A 1 122 ? 6.524 9.461 -2.176 1.00 97.31 122 THR A N 1
ATOM 918 C CA . THR A 1 122 ? 7.720 9.009 -2.881 1.00 97.31 122 THR A CA 1
ATOM 919 C C . THR A 1 122 ? 8.517 8.010 -2.043 1.00 97.31 122 THR A C 1
ATOM 921 O O . THR A 1 122 ? 8.558 8.099 -0.811 1.00 97.31 122 THR A O 1
ATOM 924 N N . PRO A 1 123 ? 9.183 7.034 -2.681 1.00 96.56 123 PRO A N 1
ATOM 925 C CA . PRO A 1 123 ? 10.075 6.135 -1.973 1.00 96.56 123 PRO A CA 1
ATOM 926 C C . PRO A 1 123 ? 11.337 6.864 -1.521 1.00 96.56 123 PRO A C 1
ATOM 928 O O . PRO A 1 123 ? 11.846 7.749 -2.208 1.00 96.56 123 PRO A O 1
ATOM 931 N N . GLY A 1 124 ? 11.858 6.454 -0.371 1.00 95.44 124 GLY A N 1
ATOM 932 C CA . GLY A 1 124 ? 13.158 6.904 0.104 1.00 95.44 124 GLY A CA 1
ATOM 933 C C . GLY A 1 124 ? 14.312 6.080 -0.476 1.00 95.44 124 GLY A C 1
ATOM 934 O O . GLY A 1 124 ? 14.117 5.189 -1.309 1.00 95.44 124 GLY A O 1
ATOM 935 N N . LYS A 1 125 ? 15.537 6.373 -0.026 1.00 92.88 125 LYS A N 1
ATOM 936 C CA . LYS A 1 125 ? 16.751 5.678 -0.486 1.00 92.88 125 LYS A CA 1
ATOM 937 C C . LYS A 1 125 ? 16.738 4.207 -0.071 1.00 92.88 125 LYS A C 1
ATOM 939 O O . LYS A 1 125 ? 17.121 3.338 -0.857 1.00 92.88 125 LYS A O 1
ATOM 944 N N . GLU A 1 126 ? 16.288 3.938 1.149 1.00 92.75 126 GLU A N 1
ATOM 945 C CA . GLU A 1 126 ? 16.157 2.601 1.713 1.00 92.75 126 GLU A CA 1
ATOM 946 C C . GLU A 1 126 ? 14.697 2.274 2.068 1.00 92.75 126 GLU A C 1
ATOM 948 O O . GLU A 1 126 ? 13.775 3.092 1.940 1.00 92.75 126 GLU A O 1
ATOM 953 N N . ARG A 1 127 ? 14.450 1.024 2.485 1.00 94.19 127 ARG A N 1
ATOM 954 C CA . ARG A 1 127 ? 13.090 0.568 2.809 1.00 94.19 127 ARG A CA 1
ATOM 955 C C . ARG A 1 127 ? 12.515 1.359 3.982 1.00 94.19 127 ARG A C 1
ATOM 957 O O . ARG A 1 127 ? 11.353 1.737 3.922 1.00 94.19 127 ARG A O 1
ATOM 964 N N . GLN A 1 128 ? 13.305 1.612 5.021 1.00 96.12 128 GLN A N 1
ATOM 965 C CA . GLN A 1 128 ? 12.859 2.356 6.198 1.00 96.12 128 GLN A CA 1
ATOM 966 C C . GLN A 1 128 ? 12.560 3.824 5.889 1.00 96.12 128 GLN A C 1
ATO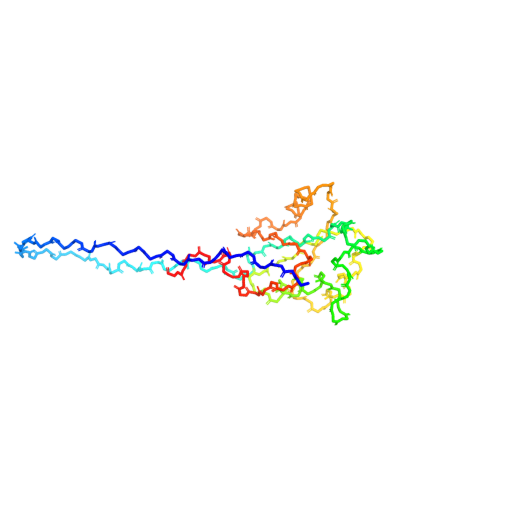M 968 O O . GLN A 1 128 ? 11.590 4.346 6.419 1.00 96.12 128 GLN A O 1
ATOM 973 N N . ASP A 1 129 ? 13.300 4.450 4.972 1.00 97.19 129 ASP A N 1
ATOM 974 C CA . ASP A 1 129 ? 13.009 5.818 4.525 1.00 97.19 129 ASP A CA 1
ATOM 975 C C . ASP A 1 129 ? 11.661 5.866 3.792 1.00 97.19 129 ASP A C 1
ATOM 977 O O . ASP A 1 129 ? 10.865 6.779 3.967 1.00 97.19 129 ASP A O 1
ATOM 981 N N . SER A 1 130 ? 11.372 4.829 2.999 1.00 97.81 130 SER A N 1
ATOM 982 C CA . SER A 1 130 ? 10.078 4.679 2.326 1.00 97.81 130 SER A CA 1
ATOM 983 C C . SER A 1 130 ? 8.933 4.478 3.325 1.00 97.81 130 SER A C 1
ATOM 985 O O . SER A 1 130 ? 7.850 5.023 3.135 1.00 97.81 130 SER A O 1
ATOM 987 N N . VAL A 1 131 ? 9.165 3.715 4.399 1.00 98.00 131 VAL A N 1
ATOM 988 C CA . VAL A 1 131 ? 8.196 3.571 5.498 1.00 98.00 131 VAL A CA 1
ATOM 989 C C . VAL A 1 131 ? 7.989 4.904 6.207 1.00 98.00 131 VAL A C 1
ATOM 991 O O . VAL A 1 131 ? 6.846 5.279 6.436 1.00 98.00 131 VAL A O 1
ATOM 994 N N . PHE A 1 132 ? 9.067 5.629 6.506 1.00 98.31 132 PHE A N 1
ATOM 995 C CA . PHE A 1 132 ? 9.007 6.942 7.140 1.00 98.31 132 PHE A CA 1
ATOM 996 C C . PHE A 1 132 ? 8.187 7.931 6.307 1.00 98.31 132 PHE A C 1
ATOM 998 O O . PHE A 1 132 ? 7.246 8.512 6.830 1.00 98.31 132 PHE A O 1
ATOM 1005 N N . ASN A 1 133 ? 8.448 8.043 5.002 1.00 98.44 133 ASN A N 1
ATOM 1006 C CA . ASN A 1 133 ? 7.640 8.882 4.112 1.00 98.44 133 ASN A CA 1
ATOM 1007 C C . ASN A 1 133 ? 6.157 8.484 4.130 1.00 98.44 133 ASN A C 1
ATOM 1009 O O . ASN A 1 133 ? 5.294 9.353 4.126 1.00 98.44 133 ASN A O 1
ATOM 1013 N N . GLY A 1 134 ? 5.855 7.182 4.180 1.00 98.19 134 GLY A N 1
ATOM 1014 C CA . GLY A 1 134 ? 4.484 6.693 4.331 1.00 98.19 134 GLY A CA 1
ATOM 1015 C C . GLY A 1 134 ? 3.839 7.122 5.651 1.00 98.19 134 GLY A C 1
ATOM 1016 O O . GLY A 1 134 ? 2.705 7.588 5.648 1.00 98.19 134 GLY A O 1
ATOM 1017 N N . LEU A 1 135 ? 4.568 7.008 6.764 1.00 98.12 135 LEU A N 1
ATOM 1018 C CA . LEU A 1 135 ? 4.114 7.408 8.102 1.00 98.12 135 LEU A CA 1
ATOM 1019 C C . LEU A 1 135 ? 3.849 8.913 8.220 1.00 98.12 135 LEU A C 1
ATOM 1021 O O . LEU A 1 135 ? 3.050 9.314 9.053 1.00 98.12 135 LEU A O 1
ATOM 1025 N N . GLN A 1 136 ? 4.486 9.747 7.402 1.00 98.12 136 GLN A N 1
ATOM 1026 C CA . GLN A 1 136 ? 4.219 11.188 7.398 1.00 98.12 136 GLN A CA 1
ATOM 1027 C C . GLN A 1 136 ? 2.881 11.550 6.726 1.00 98.12 136 GLN A C 1
ATOM 1029 O O . GLN A 1 136 ? 2.397 12.660 6.918 1.00 98.12 136 GLN A O 1
ATOM 1034 N N . GLU A 1 137 ? 2.285 10.631 5.959 1.00 97.94 137 GLU A N 1
ATOM 1035 C CA . GLU A 1 137 ? 1.054 10.862 5.185 1.00 97.94 137 GLU A CA 1
ATOM 1036 C C . GLU A 1 137 ? -0.191 10.189 5.775 1.00 97.94 137 GLU A C 1
ATOM 1038 O O . GLU A 1 137 ? -1.314 10.457 5.325 1.00 97.94 137 GLU A O 1
ATOM 1043 N N . ILE A 1 138 ? -0.014 9.286 6.745 1.00 96.44 138 ILE A N 1
ATOM 1044 C CA . ILE A 1 138 ? -1.150 8.630 7.395 1.00 96.44 138 ILE A CA 1
ATOM 1045 C C . ILE A 1 138 ? -1.970 9.639 8.200 1.00 96.44 138 ILE A C 1
ATOM 1047 O O . ILE A 1 138 ? -1.482 10.665 8.673 1.00 96.44 138 ILE A O 1
ATOM 1051 N N . ASP A 1 139 ? -3.233 9.314 8.389 1.00 92.31 139 ASP A N 1
ATOM 1052 C CA . ASP A 1 139 ? -4.137 10.006 9.282 1.00 92.31 139 ASP A CA 1
ATOM 1053 C C . ASP A 1 139 ? -3.751 9.723 10.745 1.00 92.31 139 ASP A C 1
ATOM 1055 O O . ASP A 1 139 ? -3.651 8.564 11.165 1.00 92.31 139 ASP A O 1
ATOM 1059 N N . GLY A 1 140 ? -3.533 10.794 11.515 1.00 91.75 140 GLY A N 1
ATOM 1060 C CA . GLY A 1 140 ? -3.087 10.740 12.909 1.00 91.75 140 GLY A CA 1
ATOM 1061 C C . GLY A 1 140 ? -4.084 10.102 13.879 1.00 91.75 140 GLY A C 1
ATOM 1062 O O . GLY A 1 140 ? -3.672 9.682 14.956 1.00 91.75 140 GLY A O 1
ATOM 1063 N N . ASP A 1 141 ? -5.353 9.957 13.486 1.00 93.06 141 ASP A N 1
ATOM 1064 C CA . ASP A 1 141 ? -6.387 9.294 14.292 1.00 93.06 141 ASP A CA 1
ATOM 1065 C C . ASP A 1 141 ? -6.426 7.769 14.065 1.00 93.06 141 ASP A C 1
ATOM 1067 O O . ASP A 1 141 ? -7.355 7.089 14.503 1.00 93.06 141 ASP A O 1
ATOM 1071 N N . SER A 1 142 ? -5.462 7.209 13.326 1.00 92.31 142 SER A N 1
ATOM 1072 C CA . SER A 1 142 ? -5.369 5.761 13.109 1.00 92.31 142 SER A CA 1
ATOM 1073 C C . SER A 1 142 ? -4.895 5.051 14.377 1.00 92.31 142 SER A C 1
ATOM 1075 O O . SER A 1 142 ? -3.836 5.367 14.912 1.00 92.31 142 SER A O 1
ATOM 1077 N N . GLU A 1 143 ? -5.635 4.036 14.821 1.00 93.50 143 GLU A N 1
ATOM 1078 C CA . GLU A 1 143 ? -5.266 3.214 15.982 1.00 93.50 143 GLU A CA 1
ATOM 1079 C C . GLU A 1 143 ? -4.108 2.259 15.653 1.00 93.50 143 GLU A C 1
ATOM 1081 O O . GLU A 1 143 ? -3.297 1.931 16.518 1.00 93.50 143 GLU A O 1
ATOM 1086 N N . LEU A 1 144 ? -4.015 1.819 14.391 1.00 94.06 144 LEU A N 1
ATOM 1087 C CA . LEU A 1 144 ? -2.990 0.890 13.924 1.00 94.06 144 LEU A CA 1
ATOM 1088 C C . LEU A 1 144 ? -2.434 1.293 12.556 1.00 94.06 144 LEU A C 1
ATOM 1090 O O . LEU A 1 144 ? -3.158 1.771 11.681 1.00 94.06 144 LEU A O 1
ATOM 1094 N N . VAL A 1 145 ? -1.146 1.009 12.348 1.00 96.12 145 VAL A N 1
ATOM 1095 C CA . VAL A 1 145 ? -0.480 1.141 11.049 1.00 96.12 145 VAL A CA 1
ATOM 1096 C C . VAL A 1 145 ? 0.019 -0.218 10.570 1.00 96.12 145 VAL A C 1
ATOM 1098 O O . VAL A 1 145 ? 0.833 -0.866 11.227 1.00 96.12 145 VAL A O 1
ATOM 1101 N N . CYS A 1 146 ? -0.431 -0.638 9.390 1.00 96.12 146 CYS A N 1
ATOM 1102 C CA . CYS A 1 146 ? 0.044 -1.842 8.718 1.00 96.12 146 CYS A CA 1
ATOM 1103 C C . CYS A 1 146 ? 1.023 -1.466 7.601 1.00 96.12 146 CYS A C 1
ATOM 1105 O O . CYS A 1 146 ? 0.681 -0.703 6.705 1.00 96.12 146 CYS A O 1
ATOM 1107 N N . VAL A 1 147 ? 2.236 -2.019 7.615 1.00 97.50 147 VAL A N 1
ATOM 1108 C CA . VAL A 1 147 ? 3.222 -1.812 6.543 1.00 97.50 147 VAL A CA 1
ATOM 1109 C C . VAL A 1 147 ? 3.331 -3.086 5.714 1.00 97.50 147 VAL A C 1
ATOM 1111 O O . VAL A 1 147 ? 3.771 -4.117 6.223 1.00 97.50 147 VAL A O 1
ATOM 1114 N N . HIS A 1 148 ? 3.001 -3.013 4.424 1.00 97.06 148 HIS A N 1
ATOM 1115 C CA . HIS A 1 148 ? 3.001 -4.175 3.529 1.00 97.06 148 HIS A CA 1
ATOM 1116 C C . HIS A 1 148 ? 3.860 -3.965 2.282 1.00 97.06 148 HIS A C 1
ATOM 1118 O O . HIS A 1 148 ? 3.850 -2.901 1.666 1.00 97.06 148 HIS A O 1
ATOM 1124 N N . ASP A 1 149 ? 4.573 -5.012 1.858 1.00 95.69 149 ASP A N 1
ATOM 1125 C CA . ASP A 1 149 ? 5.299 -5.003 0.585 1.00 95.69 149 ASP A CA 1
ATOM 1126 C C . ASP A 1 149 ? 4.344 -5.371 -0.566 1.00 95.69 149 ASP A C 1
ATOM 1128 O O . ASP A 1 149 ? 3.910 -6.519 -0.681 1.00 95.69 149 ASP A O 1
ATOM 1132 N N . SE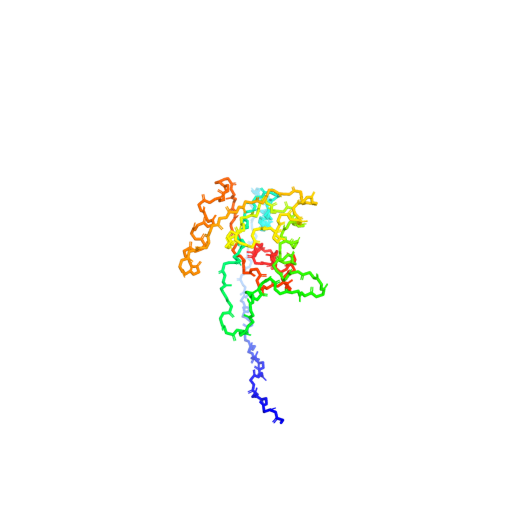R A 1 150 ? 4.104 -4.446 -1.500 1.00 95.56 150 SER A N 1
ATOM 1133 C CA . SER A 1 150 ? 3.190 -4.641 -2.648 1.00 95.56 150 SER A CA 1
ATOM 1134 C C . SER A 1 150 ? 3.503 -5.859 -3.530 1.00 95.56 150 SER A C 1
ATOM 1136 O O . SER A 1 150 ? 2.609 -6.410 -4.169 1.00 95.56 150 SER A O 1
ATOM 1138 N N . ALA A 1 151 ? 4.756 -6.323 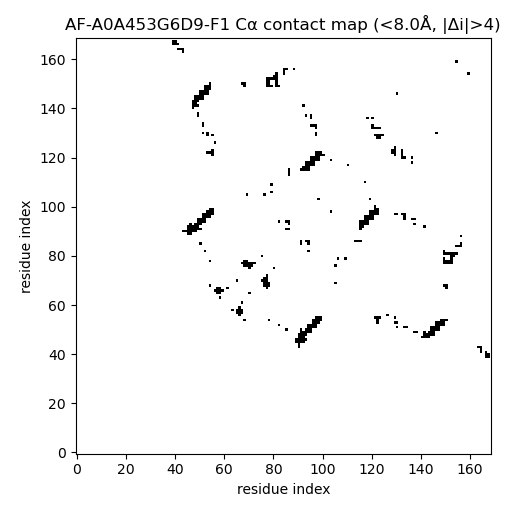-3.537 1.00 94.25 151 ALA A N 1
ATOM 1139 C CA . ALA A 1 151 ? 5.212 -7.493 -4.288 1.00 94.25 151 ALA A CA 1
ATOM 1140 C C . ALA A 1 151 ? 4.797 -8.849 -3.671 1.00 94.25 151 ALA A C 1
ATOM 1142 O O . ALA A 1 151 ? 5.340 -9.882 -4.073 1.00 94.25 151 ALA A O 1
ATOM 1143 N N . ARG A 1 152 ? 3.903 -8.861 -2.672 1.00 94.75 152 ARG A N 1
ATOM 1144 C CA . ARG A 1 152 ? 3.396 -10.058 -1.977 1.00 94.75 152 ARG A CA 1
ATOM 1145 C C . ARG A 1 152 ? 1.871 -10.170 -2.146 1.00 94.75 152 ARG A C 1
ATOM 1147 O O . ARG A 1 152 ? 1.138 -9.936 -1.189 1.00 94.75 152 ARG A O 1
ATOM 1154 N N . PRO A 1 153 ? 1.387 -10.544 -3.344 1.00 94.38 153 PRO A N 1
ATOM 1155 C CA . PRO A 1 153 ? -0.034 -10.471 -3.696 1.00 94.38 153 PRO A CA 1
ATOM 1156 C C . PRO A 1 153 ? -0.901 -11.578 -3.077 1.00 94.38 153 PRO A C 1
ATOM 1158 O O . PRO A 1 153 ? -2.109 -11.563 -3.250 1.00 94.38 153 PRO A O 1
ATOM 1161 N N . LEU A 1 154 ? -0.295 -12.563 -2.406 1.00 95.06 154 LEU A N 1
ATOM 1162 C CA . LEU A 1 154 ? -0.992 -13.745 -1.882 1.00 95.06 154 LEU A CA 1
ATOM 1163 C C . LEU A 1 154 ? -1.438 -13.594 -0.422 1.00 95.06 154 LEU A C 1
ATOM 1165 O O . LEU A 1 154 ? -1.943 -14.552 0.153 1.00 95.06 154 LEU A O 1
ATOM 1169 N N . VAL A 1 155 ? -1.216 -12.427 0.189 1.00 93.75 155 VAL A N 1
ATOM 1170 C CA . VAL A 1 155 ? -1.718 -12.154 1.539 1.00 93.75 155 VAL A CA 1
ATOM 1171 C C . VAL A 1 155 ? -3.233 -11.989 1.470 1.00 93.75 155 VAL A C 1
ATOM 1173 O O . VAL A 1 155 ? -3.735 -11.136 0.734 1.00 93.75 155 VAL A O 1
ATOM 1176 N N . SER A 1 156 ? -3.942 -12.822 2.229 1.00 93.81 156 SER A N 1
ATOM 1177 C CA . SER A 1 156 ? -5.396 -12.762 2.380 1.00 93.81 156 SER A CA 1
ATOM 1178 C C . SER A 1 156 ? -5.803 -11.812 3.509 1.00 93.81 156 SER A C 1
ATOM 1180 O O . SER A 1 156 ? -4.999 -11.495 4.389 1.00 93.81 156 SER A O 1
ATOM 1182 N N . SER A 1 157 ? -7.065 -11.377 3.516 1.00 92.06 157 SER A N 1
ATOM 1183 C CA . SER A 1 157 ? -7.598 -10.554 4.610 1.00 92.06 157 SER A CA 1
ATOM 1184 C C . SER A 1 157 ? -7.550 -11.290 5.953 1.00 92.06 157 SER A C 1
ATOM 1186 O O . SER A 1 157 ? -7.293 -10.690 6.992 1.00 92.06 157 SER A O 1
ATOM 1188 N N . GLU A 1 158 ? -7.709 -12.610 5.925 1.00 91.62 158 GLU A N 1
ATOM 1189 C CA . GLU A 1 158 ? -7.636 -13.518 7.061 1.00 91.62 158 GLU A CA 1
ATOM 1190 C C . GLU A 1 158 ? -6.220 -13.586 7.635 1.00 91.62 158 GLU A C 1
ATOM 1192 O O . GLU A 1 158 ? -6.051 -13.652 8.851 1.00 91.62 158 GLU A O 1
ATOM 1197 N N . ASP A 1 159 ? -5.192 -13.551 6.786 1.00 91.56 159 ASP A N 1
ATOM 1198 C CA . ASP A 1 159 ? -3.803 -13.529 7.249 1.00 91.56 159 ASP A CA 1
ATOM 1199 C C . ASP A 1 159 ? -3.458 -12.200 7.914 1.00 91.56 159 ASP A C 1
ATOM 1201 O O . ASP A 1 159 ? -2.821 -12.206 8.969 1.00 91.56 159 ASP A O 1
ATOM 1205 N N . VAL A 1 160 ? -3.934 -11.078 7.359 1.00 90.31 160 VAL A N 1
ATOM 1206 C CA . VAL A 1 160 ? -3.806 -9.760 8.004 1.00 90.31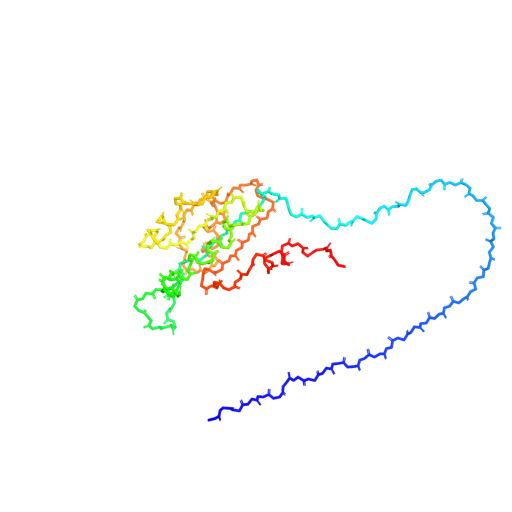 160 VAL A CA 1
ATOM 1207 C C . VAL A 1 160 ? -4.519 -9.775 9.355 1.00 90.31 160 VAL A C 1
ATOM 1209 O O . VAL A 1 160 ? -3.935 -9.374 10.358 1.00 90.31 160 VAL A O 1
ATOM 1212 N N . LYS A 1 161 ? -5.734 -10.331 9.410 1.00 89.00 161 LYS A N 1
ATOM 1213 C CA . LYS A 1 161 ? -6.509 -10.437 10.649 1.00 89.00 161 LYS A CA 1
ATOM 1214 C C . LYS A 1 161 ? -5.834 -11.287 11.721 1.00 89.00 161 LYS A C 1
ATOM 1216 O O . LYS A 1 161 ? -5.982 -11.016 12.902 1.00 89.00 161 LYS A O 1
ATOM 1221 N N . LYS A 1 162 ? -5.044 -12.293 11.361 1.00 87.44 162 LYS A N 1
ATOM 1222 C CA . LYS A 1 162 ? -4.270 -13.013 12.379 1.00 87.44 162 LYS A CA 1
ATOM 1223 C C . LYS A 1 162 ? -3.250 -12.079 13.020 1.00 87.44 162 LYS A C 1
ATOM 1225 O O . LYS A 1 162 ? -3.238 -11.957 14.232 1.00 87.44 162 LYS A O 1
ATOM 1230 N N . VAL A 1 163 ? -2.444 -11.371 12.227 1.00 85.12 163 VAL A N 1
ATOM 1231 C CA . VAL A 1 163 ? -1.352 -10.531 12.758 1.00 85.12 163 VAL A CA 1
ATOM 1232 C C . VAL A 1 163 ? -1.811 -9.247 13.443 1.00 85.12 163 VAL A C 1
ATOM 1234 O O . VAL A 1 163 ? -1.096 -8.765 14.316 1.00 85.12 163 VAL A O 1
ATOM 1237 N N . THR A 1 164 ? -2.968 -8.692 13.080 1.00 76.94 164 THR A N 1
ATOM 1238 C CA . THR A 1 164 ? -3.478 -7.459 13.703 1.00 76.94 164 THR A CA 1
ATOM 1239 C C . THR A 1 164 ? -4.434 -7.709 14.873 1.00 76.94 164 THR A C 1
ATOM 1241 O O . THR A 1 164 ? -4.697 -6.774 15.617 1.00 76.94 164 THR A O 1
ATOM 1244 N N . PHE A 1 165 ? -4.934 -8.938 15.061 1.00 68.38 165 PHE A N 1
ATOM 1245 C CA . PHE A 1 165 ? -5.929 -9.286 16.091 1.00 68.38 165 PHE A CA 1
ATOM 1246 C C . PHE A 1 165 ? -5.458 -10.445 16.991 1.00 68.38 165 PHE A C 1
ATOM 1248 O O . PHE A 1 165 ? -6.278 -11.200 17.517 1.00 68.38 165 PHE A O 1
ATOM 1255 N N . TYR A 1 166 ? -4.141 -10.621 17.158 1.00 46.59 166 TYR A N 1
ATOM 1256 C CA . TYR A 1 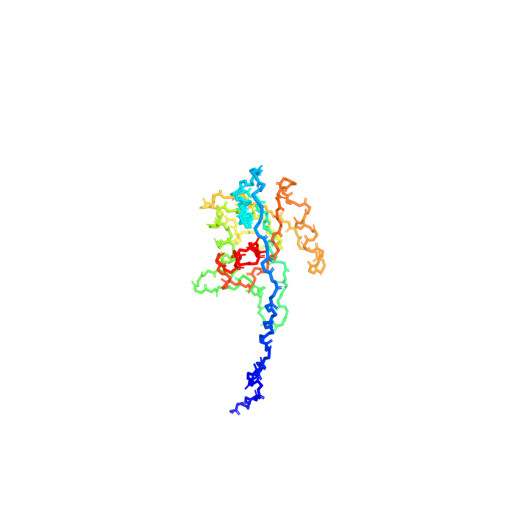166 ? -3.596 -11.581 18.123 1.00 46.59 166 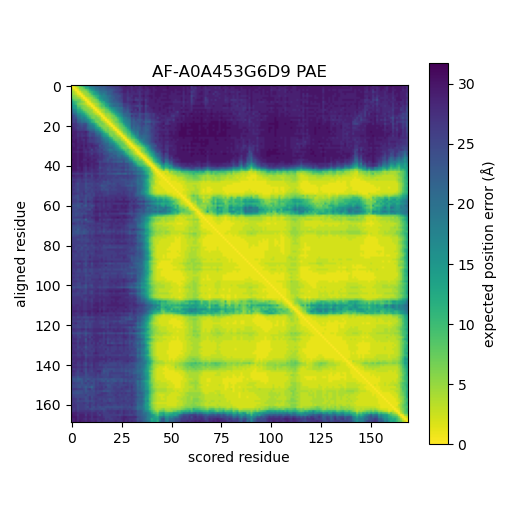TYR A CA 1
ATOM 1257 C C . TYR A 1 166 ? -3.894 -11.112 19.554 1.00 46.59 166 TYR A C 1
ATOM 1259 O O . TYR A 1 166 ? -3.053 -10.463 20.163 1.00 46.59 166 TYR A O 1
ATOM 1267 N N . ASP A 1 167 ? -5.085 -11.445 20.062 1.00 41.81 167 ASP A N 1
ATOM 1268 C CA . ASP A 1 167 ? -5.324 -11.781 21.475 1.00 41.81 167 ASP A CA 1
ATOM 1269 C C . ASP A 1 167 ? -6.709 -12.430 21.694 1.00 41.81 167 ASP A C 1
ATOM 1271 O O . ASP A 1 167 ? -7.507 -11.994 22.511 1.00 41.81 167 ASP A O 1
ATOM 1275 N N . LEU A 1 168 ? -7.062 -13.465 20.923 1.00 40.72 168 LEU A N 1
ATOM 1276 C CA . LEU A 1 168 ? -8.328 -14.189 21.116 1.00 40.72 168 LEU A CA 1
ATOM 1277 C C . LEU A 1 168 ? -8.217 -15.659 20.689 1.00 40.72 168 LEU A C 1
ATOM 1279 O O . LEU A 1 168 ? -8.801 -16.083 19.689 1.00 40.72 168 LEU A O 1
ATOM 1283 N N . ALA A 1 169 ? -7.452 -16.447 21.439 1.00 34.88 169 ALA A N 1
ATOM 1284 C CA . ALA A 1 169 ? -7.565 -17.905 21.436 1.00 34.88 169 ALA A CA 1
ATOM 1285 C C . ALA A 1 169 ? -7.304 -18.455 22.838 1.00 34.88 169 ALA A C 1
ATOM 1287 O O . ALA A 1 169 ? -6.281 -18.054 23.435 1.00 34.88 169 ALA A O 1
#

Sequence (169 aa):
SPLIPSFWRPWSGSCGVAQRRSTRRSHSAICGAEPDGAQGGEAVKERSVSVILLSGGQGKRMGANMPKQYLPLLGVPIALHSLRTFCGMKEVKEVVVVCDPSYKNVFEGSVENLQIPIKFTTPGKERQDSVFNGLQEIDGDSELVCVHDSARPLVSSEDVKKVTFYDLA

Organism: Aegilops tauschii subsp. strangulata (NCBI:txid200361)

Secondary structure (DSSP, 8-state):
-PPPP----------------------------------PPPPPPTT-EEEEEE-----GGG--SS-GGGSEETTEEHHHHHHHHHHT-TTEEEEEEE--GGGHHHHHHHHTT-SS-EEEE---SSHHHHHHHHHTTS-TT-SEEEEEETT-TT--HHHHHHHH-----

Solvent-accessible surface area (backbone atoms only — not comparable to full-atom values): 10719 Å² total; per-residue (Å²): 138,86,85,80,83,91,84,83,78,85,88,85,83,88,86,79,92,81,88,83,87,88,80,92,83,91,78,94,75,95,70,92,72,77,80,79,70,82,79,71,49,79,72,78,51,72,50,26,26,34,32,33,37,44,54,48,66,69,45,79,89,70,77,58,99,56,34,60,33,64,40,66,52,96,87,38,37,27,31,55,47,31,48,50,42,52,64,70,37,67,35,40,40,35,38,32,36,17,29,48,77,93,55,47,65,72,51,58,80,58,46,87,81,53,92,46,58,75,47,78,41,57,46,42,98,48,73,66,45,23,50,49,47,31,65,72,69,53,67,88,84,41,81,40,78,47,80,43,62,19,71,51,48,82,63,48,65,68,58,52,48,48,76,75,46,77,56,77,130

Nearest PDB structures (foldseek):
  2yc5-assembly1_A-2  TM=9.726E-01  e=2.519E-15  Arabidopsis thaliana
  4nak-assembly1_A-2  TM=9.875E-01  e=6.298E-15  Arabidopsis thaliana
  5mro-assembly1_A  TM=9.809E-01  e=5.525E-15  Arabidopsis thaliana
  4nan-assembly1_A-2  TM=9.851E-01  e=8.736E-15  Arabidopsis thaliana
  2ycm-assembly1_A-2  TM=9.690E-01  e=7.178E-15  Arabidopsis thaliana